Protein AF-A0A2C6AAS4-F1 (afdb_monomer_lite)

Foldseek 3Di:
DDDDDDDDPPPPPPPPDPPPPPDDDPPPWPKDKDDFDFPPDPDDEQVVVVFDFPDKDWDQPPNTTGMITITTHD

Sequence (74 aa):
MKAFTALVLLATAAMALPAQEDQGKLAKRDCWWTGVQYDSWAERGCSQYGRFEAGRQYAYENGQYGERYYCCNY

Radius of gyration: 26.34 Å; chains: 1; bounding box: 36×81×38 Å

Structure (mmCIF, N/CA/C/O backbone):
data_AF-A0A2C6AAS4-F1
#
_entry.id   AF-A0A2C6AAS4-F1
#
loop_
_atom_site.group_PDB
_atom_site.id
_atom_site.type_symbol
_atom_site.label_atom_id
_atom_site.label_alt_id
_atom_site.label_comp_id
_atom_site.label_asym_id
_atom_site.label_entity_id
_atom_site.label_seq_id
_atom_site.pdbx_PDB_ins_code
_atom_site.Cartn_x
_atom_site.Cartn_y
_atom_site.Cartn_z
_atom_site.occupancy
_atom_site.B_iso_or_equiv
_atom_site.auth_seq_id
_atom_site.auth_comp_id
_atom_site.auth_asym_id
_atom_site.auth_atom_id
_atom_site.pdbx_PDB_model_num
ATOM 1 N N . MET A 1 1 ? -15.657 75.059 26.310 1.00 47.56 1 MET A N 1
ATOM 2 C CA . MET A 1 1 ? -15.049 73.732 26.549 1.00 47.56 1 MET A CA 1
ATOM 3 C C . MET A 1 1 ? -16.097 72.831 27.192 1.00 47.56 1 MET A C 1
ATOM 5 O O . MET A 1 1 ? -16.419 73.067 28.349 1.00 47.56 1 MET A O 1
ATOM 9 N N . LYS A 1 2 ? -16.679 71.888 26.436 1.00 39.25 2 LYS A N 1
ATOM 10 C CA . LYS A 1 2 ? -17.233 70.590 26.886 1.00 39.25 2 LYS A CA 1
ATOM 11 C C . LYS A 1 2 ? -17.911 69.907 25.693 1.00 39.25 2 LYS A C 1
ATOM 13 O O . LYS A 1 2 ? -18.758 70.493 25.031 1.00 39.25 2 LYS A O 1
ATOM 18 N N . ALA A 1 3 ? -17.402 68.721 25.398 1.00 48.62 3 ALA A N 1
ATOM 19 C CA . ALA A 1 3 ? -17.682 67.871 24.253 1.00 48.62 3 ALA A CA 1
ATOM 20 C C . ALA A 1 3 ? -18.976 67.076 24.431 1.00 48.62 3 ALA A C 1
ATOM 22 O O . ALA A 1 3 ? -19.283 66.729 25.562 1.00 48.62 3 ALA A O 1
ATOM 23 N N . PHE A 1 4 ? -19.624 66.689 23.329 1.00 48.59 4 PHE A N 1
ATOM 24 C CA . PHE A 1 4 ? -20.376 65.432 23.240 1.00 48.59 4 PHE A CA 1
ATOM 25 C C . PHE A 1 4 ? -20.272 64.891 21.812 1.00 48.59 4 PHE A C 1
ATOM 27 O O . PHE A 1 4 ? -21.102 65.145 20.945 1.00 48.59 4 PHE A O 1
ATOM 34 N N . THR A 1 5 ? -19.171 64.184 21.569 1.00 50.81 5 THR A N 1
ATOM 35 C CA . THR A 1 5 ? -18.931 63.390 20.366 1.00 50.81 5 THR A CA 1
ATOM 36 C C . THR A 1 5 ? -19.905 62.214 20.377 1.00 50.81 5 THR A C 1
ATOM 38 O O . THR A 1 5 ? -19.853 61.372 21.274 1.00 50.81 5 THR A O 1
ATOM 41 N N . ALA A 1 6 ? -20.825 62.182 19.414 1.00 56.97 6 ALA A N 1
ATOM 42 C CA . ALA A 1 6 ? -21.807 61.118 19.285 1.00 56.97 6 ALA A CA 1
ATOM 43 C C . ALA A 1 6 ? -21.147 59.826 18.779 1.00 56.97 6 ALA A C 1
ATOM 45 O O . ALA A 1 6 ? -20.696 59.717 17.642 1.00 56.97 6 ALA A O 1
ATOM 46 N N . LEU A 1 7 ? -21.098 58.877 19.706 1.00 56.62 7 LEU A N 1
ATOM 47 C CA . LEU A 1 7 ? -21.150 57.428 19.571 1.00 56.62 7 LEU A CA 1
ATOM 48 C C . LEU A 1 7 ? -21.674 56.918 18.207 1.00 56.62 7 LEU A C 1
ATOM 50 O O . LEU A 1 7 ? -22.870 56.969 17.936 1.00 56.62 7 LEU A O 1
ATOM 54 N N . VAL A 1 8 ? -20.799 56.309 17.405 1.00 55.09 8 VAL A N 1
ATOM 55 C CA . VAL A 1 8 ? -21.188 55.234 16.479 1.00 55.09 8 VAL A CA 1
ATOM 56 C C . VAL A 1 8 ? -20.225 54.081 16.724 1.00 55.09 8 VAL A C 1
ATOM 58 O O . VAL A 1 8 ? -19.124 54.022 16.180 1.00 55.09 8 VAL A O 1
ATOM 61 N N . LEU A 1 9 ? -20.630 53.190 17.629 1.00 52.34 9 LEU A N 1
ATOM 62 C CA . LEU A 1 9 ? -20.017 51.880 17.812 1.00 52.34 9 LEU A CA 1
ATOM 63 C C . LEU A 1 9 ? -20.270 51.074 16.535 1.00 52.34 9 LEU A C 1
ATOM 65 O O . LEU A 1 9 ? -21.325 50.466 16.367 1.00 52.34 9 LEU A O 1
ATOM 69 N N . LEU A 1 10 ? -19.302 51.088 15.622 1.00 59.16 10 LEU A N 1
ATOM 70 C CA . LEU A 1 10 ? -19.189 50.065 14.591 1.00 59.16 10 LEU A CA 1
ATOM 71 C C . LEU A 1 10 ? -18.885 48.749 15.308 1.00 59.16 10 LEU A C 1
ATOM 73 O O . LEU A 1 10 ? -17.742 48.466 15.660 1.00 59.16 10 LEU A O 1
ATOM 77 N N . ALA A 1 11 ? -19.928 47.965 15.571 1.00 58.00 11 ALA A N 1
ATOM 78 C CA . ALA A 1 11 ? -19.786 46.578 15.969 1.00 58.00 11 ALA A CA 1
ATOM 79 C C . ALA A 1 11 ? -19.195 45.812 14.777 1.00 58.00 11 ALA A C 1
ATOM 81 O O . ALA A 1 11 ? -19.913 45.319 13.910 1.00 58.00 11 ALA A O 1
ATOM 82 N N . THR A 1 12 ? -17.867 45.747 14.701 1.00 61.38 12 THR A N 1
ATOM 83 C CA . THR A 1 12 ? -17.186 44.774 13.852 1.00 61.38 12 THR A CA 1
ATOM 84 C C . THR A 1 12 ? -17.548 43.398 14.383 1.00 61.38 12 THR A C 1
ATOM 86 O O . THR A 1 12 ? -17.118 43.012 15.471 1.00 61.38 12 THR A O 1
ATOM 89 N N . ALA A 1 13 ? -18.386 42.683 13.636 1.00 61.56 13 ALA A N 1
ATOM 90 C CA . ALA A 1 13 ? -18.696 41.291 13.890 1.00 61.56 13 ALA A CA 1
ATOM 91 C C . ALA A 1 13 ? -17.387 40.488 13.855 1.00 61.56 13 ALA A C 1
ATOM 93 O O . ALA A 1 13 ? -16.851 40.190 12.790 1.00 61.56 13 ALA A O 1
ATOM 94 N N . ALA A 1 14 ? -16.855 40.164 15.033 1.00 60.75 14 ALA A N 1
ATOM 95 C CA . ALA A 1 14 ? -15.849 39.132 15.184 1.00 60.75 14 ALA A CA 1
ATOM 96 C C . ALA A 1 14 ? -16.536 37.802 14.865 1.00 60.75 14 ALA A C 1
ATOM 98 O O . ALA A 1 14 ? -17.164 37.187 15.726 1.00 60.75 14 ALA A O 1
ATOM 99 N N . MET A 1 15 ? -16.465 37.376 13.604 1.00 52.97 15 MET A N 1
ATOM 100 C CA . MET A 1 15 ? -16.777 36.002 13.234 1.00 52.97 15 MET A CA 1
ATOM 101 C C . MET A 1 15 ? -15.642 35.121 13.758 1.00 52.97 15 MET A C 1
ATOM 103 O O . MET A 1 15 ? -14.737 34.731 13.027 1.00 52.97 15 MET A O 1
ATOM 107 N N . ALA A 1 16 ? -15.674 34.848 15.061 1.00 59.84 16 ALA A N 1
ATOM 108 C CA . ALA A 1 16 ? -14.999 33.701 15.632 1.00 59.84 16 ALA A CA 1
ATOM 109 C C . ALA A 1 16 ? -15.720 32.466 15.086 1.00 59.84 16 ALA A C 1
ATOM 111 O O . ALA A 1 16 ? -16.713 32.007 15.649 1.00 59.84 16 ALA A O 1
ATOM 112 N N . LEU A 1 17 ? -15.261 31.962 13.939 1.00 58.75 17 LEU A N 1
ATOM 113 C CA . LEU A 1 17 ? -15.523 30.574 13.600 1.00 58.75 17 LEU A CA 1
ATOM 114 C C . LEU A 1 17 ? -14.888 29.745 14.720 1.00 58.75 17 LEU A C 1
ATOM 116 O O . LEU A 1 17 ? -13.680 29.888 14.940 1.00 58.75 17 LEU A O 1
ATOM 120 N N . PRO A 1 18 ? -15.642 28.897 15.440 1.00 53.34 18 PRO A N 1
ATOM 121 C CA . PRO A 1 18 ? -14.987 27.853 16.192 1.00 53.34 18 PRO A CA 1
ATOM 122 C C . PRO A 1 18 ? -14.236 27.020 15.153 1.00 53.34 18 PRO A C 1
ATOM 124 O O . PRO A 1 18 ? -14.846 26.385 14.291 1.00 53.34 18 PRO A O 1
ATOM 127 N N . ALA A 1 19 ? -12.905 27.055 15.206 1.00 59.50 19 ALA A N 1
ATOM 128 C CA . ALA A 1 19 ? -12.115 25.929 14.754 1.00 59.50 19 ALA A CA 1
ATOM 129 C C . ALA A 1 19 ? -12.627 24.751 15.587 1.00 59.50 19 ALA A C 1
ATOM 131 O O . ALA A 1 19 ? -12.296 24.618 16.761 1.00 59.50 19 ALA A O 1
ATOM 132 N N . GLN A 1 20 ? -13.584 24.006 15.036 1.00 55.88 20 GLN A N 1
ATOM 133 C CA . GLN A 1 20 ? -14.108 22.809 15.662 1.00 55.88 20 GLN A CA 1
ATOM 134 C C . GLN A 1 20 ? -12.954 21.811 15.632 1.00 55.88 20 GLN A C 1
ATOM 136 O O . GLN A 1 20 ? -12.704 21.155 14.624 1.00 55.88 20 GLN A O 1
ATOM 141 N N . GLU A 1 21 ? -12.190 21.793 16.722 1.00 54.75 21 GLU A N 1
ATOM 142 C CA . GLU A 1 21 ? -11.284 20.716 17.075 1.00 54.75 21 GLU A CA 1
ATOM 143 C C . GLU A 1 21 ? -12.115 19.432 17.110 1.00 54.75 21 GLU A C 1
ATOM 145 O O . GLU A 1 21 ? -12.794 19.134 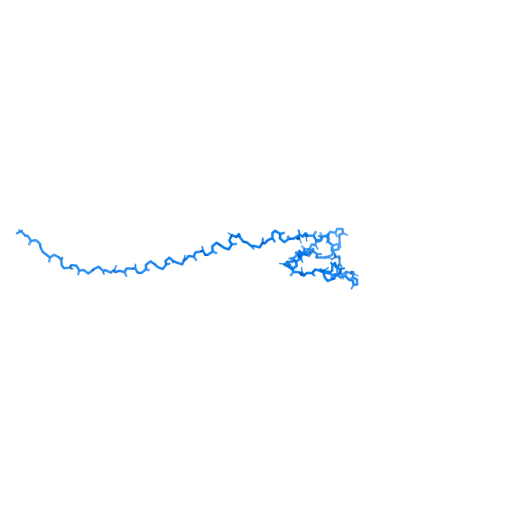18.092 1.00 54.75 21 GLU A O 1
ATOM 150 N N . ASP A 1 22 ? -12.086 18.677 16.011 1.00 55.94 22 ASP A N 1
ATOM 151 C CA . ASP A 1 22 ? -12.559 17.293 15.935 1.00 55.94 22 ASP A CA 1
ATOM 152 C C . ASP A 1 22 ? -11.595 16.391 16.723 1.00 55.94 22 ASP A C 1
ATOM 154 O O . ASP A 1 22 ? -10.908 15.516 16.200 1.00 55.94 22 ASP A O 1
ATOM 158 N N . GLN A 1 23 ? -11.441 16.689 18.008 1.00 61.28 23 GLN A N 1
ATOM 159 C CA . GLN A 1 23 ? -10.534 15.999 18.905 1.00 61.28 23 GLN A CA 1
ATOM 160 C C . GLN A 1 23 ? -11.365 15.244 19.931 1.00 61.28 23 GLN A C 1
ATOM 162 O O . GLN A 1 23 ? -11.647 15.713 21.031 1.00 61.28 23 GLN A O 1
ATOM 167 N N . GLY A 1 24 ? -11.688 14.005 19.559 1.00 60.84 24 GLY A N 1
ATOM 168 C CA . GLY A 1 24 ? -11.616 12.925 20.534 1.00 60.84 24 GLY A CA 1
ATOM 169 C C . GLY A 1 24 ? -12.898 12.157 20.806 1.00 60.84 24 GLY A C 1
ATOM 170 O O . GLY A 1 24 ? -13.310 12.077 21.959 1.00 60.84 24 GLY A O 1
ATOM 171 N N . LYS A 1 25 ? -13.450 11.459 19.802 1.00 51.75 25 LYS A N 1
ATOM 172 C CA . LYS A 1 25 ? -14.027 10.121 20.058 1.00 51.75 25 LYS A CA 1
ATOM 173 C C . LYS A 1 25 ? -14.185 9.209 18.836 1.00 51.75 25 LYS A C 1
ATOM 175 O O . LYS A 1 25 ? -15.120 8.415 18.788 1.00 51.75 25 LYS A O 1
ATOM 180 N N . LEU A 1 26 ? -13.247 9.212 17.888 1.00 58.69 26 LEU A N 1
ATOM 181 C CA . LEU A 1 26 ? -13.017 7.979 17.131 1.00 58.69 26 LEU A CA 1
ATOM 182 C C . LEU A 1 26 ? -12.377 7.012 18.129 1.00 58.69 26 LEU A C 1
ATOM 184 O O . LEU A 1 26 ? -11.220 7.205 18.500 1.00 58.69 26 LEU A O 1
ATOM 188 N N . ALA A 1 27 ? -13.138 6.039 18.644 1.00 56.75 27 ALA A N 1
ATOM 189 C CA . ALA A 1 27 ? -12.573 4.904 19.372 1.00 56.75 27 ALA A CA 1
ATOM 190 C C . ALA A 1 27 ? -11.337 4.465 18.598 1.00 56.75 27 ALA A C 1
ATOM 192 O O . ALA A 1 27 ? -11.515 4.144 17.432 1.00 56.75 27 ALA A O 1
ATOM 193 N N . LYS A 1 28 ? -10.142 4.617 19.196 1.00 61.59 28 LYS A N 1
ATOM 194 C CA . LYS A 1 28 ? -8.815 4.528 18.566 1.00 61.59 28 LYS A CA 1
ATOM 195 C C . LYS A 1 28 ? -8.860 3.488 17.447 1.00 61.59 28 LYS A C 1
ATOM 197 O O . LYS A 1 28 ? -8.708 2.302 17.735 1.00 61.59 28 LYS A O 1
ATOM 202 N N . ARG A 1 29 ? -9.219 3.912 16.224 1.00 69.31 29 ARG A N 1
ATOM 203 C CA . ARG A 1 29 ? -9.546 2.950 15.170 1.00 69.31 29 ARG A CA 1
ATOM 204 C C . ARG A 1 29 ? -8.250 2.200 14.969 1.00 69.31 29 ARG A C 1
ATOM 206 O O . ARG A 1 29 ? -7.199 2.833 14.866 1.00 69.31 29 ARG A O 1
ATOM 213 N N . ASP A 1 30 ? -8.311 0.877 15.046 1.00 89.06 30 ASP A N 1
ATOM 214 C CA . ASP A 1 30 ? -7.138 0.068 14.779 1.00 89.06 30 ASP A CA 1
ATOM 215 C C . ASP A 1 30 ? -6.768 0.335 13.318 1.00 89.06 30 ASP A C 1
ATOM 217 O O . ASP A 1 30 ? -7.448 -0.110 12.389 1.00 89.06 30 ASP A O 1
ATOM 221 N N . CYS A 1 31 ? -5.777 1.199 13.143 1.00 94.06 31 CYS A N 1
ATOM 222 C CA . CYS A 1 31 ? -5.380 1.774 11.879 1.00 94.06 31 CYS A CA 1
ATOM 223 C C . CYS A 1 31 ? -3.881 1.611 11.740 1.00 94.06 31 CYS A C 1
ATOM 225 O O . CYS A 1 31 ? -3.124 1.832 12.688 1.00 94.06 31 CYS A O 1
ATOM 227 N N . TRP A 1 32 ? -3.449 1.272 10.539 1.00 95.81 32 TRP A N 1
ATOM 228 C CA .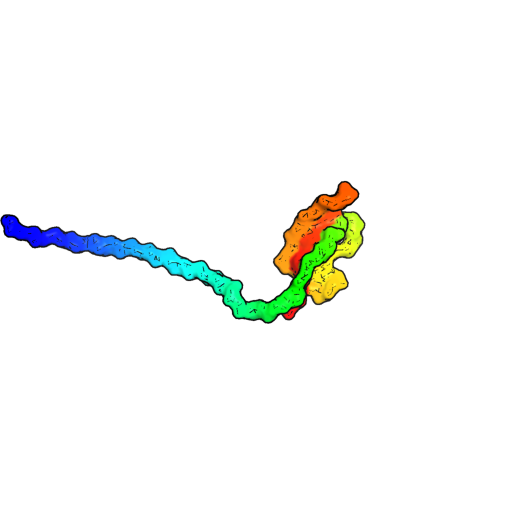 TRP A 1 32 ? -2.040 1.100 10.243 1.00 95.81 32 TRP A CA 1
ATOM 229 C C . TRP A 1 32 ? -1.772 1.438 8.782 1.00 95.81 32 TRP A C 1
ATOM 231 O O . TRP A 1 32 ? -2.654 1.342 7.926 1.00 95.81 32 TRP A O 1
ATOM 241 N N . TRP A 1 33 ? -0.544 1.867 8.508 1.00 97.06 33 TRP A N 1
ATOM 242 C CA . TRP A 1 33 ? -0.060 2.052 7.148 1.00 97.06 33 TRP A CA 1
ATOM 243 C C . TRP A 1 33 ? 0.479 0.737 6.613 1.00 97.06 33 TRP A C 1
ATOM 245 O O . TRP A 1 33 ? 1.312 0.103 7.263 1.00 97.06 33 TRP A O 1
ATOM 255 N N . THR A 1 34 ? 0.061 0.362 5.410 1.00 97.06 34 THR A N 1
ATOM 256 C CA . THR A 1 34 ? 0.679 -0.755 4.701 1.00 97.06 34 THR A CA 1
ATOM 257 C C . THR A 1 34 ? 2.127 -0.439 4.339 1.00 97.06 34 THR A C 1
ATOM 259 O O . THR A 1 34 ? 2.535 0.723 4.254 1.00 97.06 34 THR A O 1
ATOM 262 N N . GLY A 1 35 ? 2.899 -1.487 4.041 1.00 96.81 35 GLY A N 1
ATOM 263 C CA . GLY A 1 35 ? 4.103 -1.321 3.230 1.00 96.81 35 GLY A CA 1
ATOM 264 C C . GLY A 1 35 ? 3.768 -0.747 1.848 1.00 96.81 35 GLY A C 1
ATOM 265 O O . GLY A 1 35 ? 2.591 -0.587 1.497 1.00 96.81 35 GLY A O 1
ATOM 266 N N . VAL A 1 36 ? 4.801 -0.433 1.061 1.00 97.75 36 VAL A N 1
ATOM 267 C CA . VAL A 1 36 ? 4.605 -0.016 -0.333 1.00 97.75 36 VAL A CA 1
ATOM 268 C C . VAL A 1 36 ? 4.015 -1.178 -1.111 1.00 97.75 36 VAL A C 1
ATOM 270 O O . VAL A 1 36 ? 4.629 -2.235 -1.229 1.00 97.75 36 VAL A O 1
ATOM 273 N N . GLN A 1 37 ? 2.816 -0.964 -1.632 1.00 9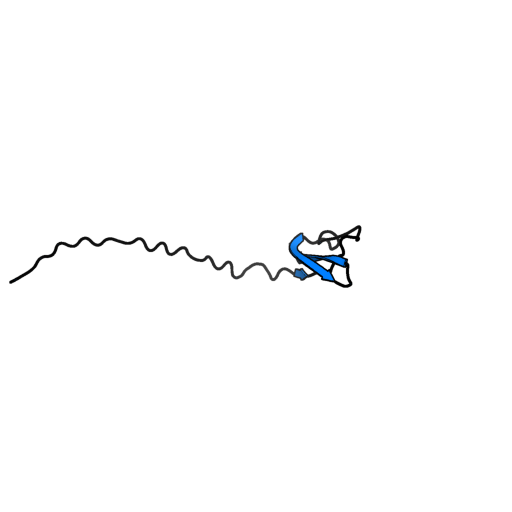7.62 37 GLN A N 1
ATOM 274 C CA . GLN A 1 37 ? 2.175 -1.870 -2.564 1.00 97.62 37 GLN A CA 1
ATOM 275 C C . GLN A 1 37 ? 2.464 -1.346 -3.968 1.00 97.62 37 GLN A C 1
ATOM 277 O O . GLN A 1 37 ? 1.935 -0.305 -4.367 1.00 97.62 37 GLN A O 1
ATOM 282 N N . TYR A 1 38 ? 3.375 -2.016 -4.675 1.00 98.00 38 TYR A N 1
ATOM 283 C CA . TYR A 1 38 ? 3.852 -1.570 -5.985 1.00 98.00 38 TYR A CA 1
ATOM 284 C C . TYR A 1 38 ? 2.730 -1.570 -7.022 1.00 98.00 38 TYR A C 1
ATOM 286 O O . TYR A 1 38 ? 1.854 -2.430 -6.992 1.00 98.00 38 TYR A O 1
ATOM 294 N N . ASP A 1 39 ? 2.788 -0.655 -7.989 1.00 96.50 39 ASP A N 1
ATOM 295 C CA . ASP A 1 39 ? 1.763 -0.519 -9.036 1.00 96.50 39 ASP A CA 1
ATOM 296 C C . ASP A 1 39 ? 1.615 -1.767 -9.922 1.00 96.50 39 ASP A C 1
ATOM 298 O O . ASP A 1 39 ? 0.600 -1.943 -10.590 1.00 96.50 39 ASP A O 1
ATOM 302 N N . SER A 1 40 ? 2.615 -2.652 -9.908 1.00 96.00 40 SER A N 1
ATOM 303 C CA . SER A 1 40 ? 2.594 -3.942 -10.596 1.00 96.00 40 SER A CA 1
ATOM 304 C C . SER A 1 40 ? 1.801 -5.032 -9.866 1.00 96.00 40 SER A C 1
ATOM 306 O O . SER A 1 40 ? 1.595 -6.106 -10.433 1.00 96.00 40 SER A O 1
ATOM 308 N N . TRP A 1 41 ? 1.387 -4.812 -8.615 1.00 96.19 41 TRP A N 1
ATOM 309 C CA . TRP A 1 41 ? 0.648 -5.807 -7.840 1.00 96.19 41 TRP A CA 1
ATOM 310 C C . TRP A 1 41 ? -0.803 -5.899 -8.313 1.00 96.19 41 TRP A C 1
ATOM 312 O O . TRP A 1 41 ? -1.484 -4.888 -8.479 1.00 96.19 41 TRP A O 1
ATOM 322 N N . ALA A 1 42 ? -1.280 -7.132 -8.503 1.00 96.38 42 ALA A N 1
ATOM 323 C CA . ALA A 1 42 ? -2.651 -7.401 -8.939 1.00 96.38 42 ALA A CA 1
ATOM 324 C C . ALA A 1 42 ? -3.694 -7.006 -7.879 1.00 96.38 42 ALA A C 1
ATOM 326 O O . ALA A 1 42 ? -4.791 -6.573 -8.220 1.00 96.38 42 ALA A O 1
ATOM 327 N N . GLU A 1 43 ? -3.335 -7.124 -6.602 1.00 95.06 43 GLU A N 1
ATOM 328 C CA . GLU A 1 43 ? -4.175 -6.771 -5.464 1.00 95.06 43 GLU A CA 1
ATOM 329 C C . GLU A 1 43 ? -3.494 -5.688 -4.628 1.00 95.06 43 GLU A C 1
ATOM 331 O O . GLU A 1 43 ? -2.318 -5.810 -4.280 1.00 95.06 43 GLU A O 1
ATOM 336 N N . ARG A 1 44 ? -4.231 -4.606 -4.343 1.00 96.69 44 ARG A N 1
ATOM 337 C CA . ARG A 1 44 ? -3.747 -3.439 -3.596 1.00 96.69 44 ARG A CA 1
ATOM 338 C C . ARG A 1 44 ? -4.834 -2.848 -2.705 1.00 96.69 44 ARG A C 1
ATOM 340 O O . ARG A 1 44 ? -6.026 -3.073 -2.921 1.00 96.69 44 ARG A O 1
ATOM 347 N N . GLY A 1 45 ? -4.421 -2.035 -1.739 1.00 96.88 45 GLY A N 1
ATOM 348 C CA . GLY A 1 45 ? -5.330 -1.280 -0.881 1.00 96.88 45 GLY A CA 1
ATOM 349 C C . GLY A 1 45 ? -5.837 -2.052 0.332 1.00 96.88 45 GLY A C 1
ATOM 350 O O . GLY A 1 45 ? -5.317 -3.104 0.697 1.00 96.88 45 GLY A O 1
ATOM 351 N N . CYS A 1 46 ? -6.838 -1.485 1.007 1.00 97.25 46 CYS A N 1
ATOM 352 C CA . CYS A 1 46 ? -7.287 -1.968 2.316 1.00 97.25 46 CYS A CA 1
ATOM 353 C C . CYS A 1 46 ? -8.321 -3.101 2.269 1.00 97.25 46 CYS A C 1
ATOM 355 O O . CYS A 1 46 ? -8.481 -3.818 3.260 1.00 97.25 46 CYS A O 1
ATOM 357 N N . SER A 1 47 ? -8.990 -3.295 1.127 1.00 95.31 47 SER A N 1
ATOM 358 C CA . SER A 1 47 ? -10.018 -4.332 0.937 1.00 95.31 47 SER A CA 1
ATOM 359 C C . SER A 1 47 ? -9.473 -5.743 1.167 1.00 95.31 47 SER A C 1
ATOM 361 O O . SER A 1 47 ? -10.142 -6.574 1.772 1.00 95.31 47 SER A O 1
ATOM 363 N N . GLN A 1 48 ? -8.217 -5.950 0.780 1.00 94.88 48 GLN A N 1
ATOM 364 C CA . GLN A 1 48 ? -7.387 -7.137 0.996 1.00 94.88 48 GLN A CA 1
ATOM 365 C C . GLN A 1 48 ? -7.355 -7.608 2.449 1.00 94.88 48 GLN A C 1
ATOM 367 O O . GLN A 1 48 ? -7.285 -8.796 2.750 1.00 94.88 48 GLN A O 1
ATOM 372 N N . TYR A 1 49 ? -7.420 -6.645 3.364 1.00 93.88 49 TYR A N 1
ATOM 373 C CA . TYR A 1 49 ? -7.355 -6.860 4.802 1.00 93.88 49 TYR A CA 1
ATOM 374 C C . TYR A 1 49 ? -8.738 -6.778 5.463 1.00 93.88 49 TYR A C 1
ATOM 376 O O . TYR A 1 49 ? -8.818 -6.728 6.690 1.00 93.88 49 TYR A O 1
ATOM 384 N N . GLY A 1 50 ? -9.821 -6.704 4.678 1.00 94.62 50 GLY A N 1
ATOM 385 C CA . GLY A 1 50 ? -11.183 -6.507 5.180 1.00 94.62 50 GLY A CA 1
ATOM 386 C C . GLY A 1 50 ? -11.396 -5.150 5.857 1.00 94.62 50 GLY A C 1
ATOM 387 O O . GLY A 1 50 ? -12.200 -5.041 6.780 1.00 94.62 50 GLY A O 1
ATOM 388 N N . ARG A 1 51 ? -10.645 -4.121 5.448 1.00 95.12 51 ARG A N 1
ATOM 389 C CA . ARG A 1 51 ? -10.628 -2.786 6.069 1.00 95.12 51 ARG A CA 1
ATOM 390 C C . ARG A 1 51 ? -10.980 -1.700 5.060 1.00 95.12 51 ARG A C 1
ATOM 392 O O . ARG A 1 51 ? -10.899 -1.918 3.852 1.00 95.12 51 ARG A O 1
ATOM 399 N N . PHE A 1 52 ? -11.339 -0.516 5.550 1.00 94.81 52 PHE A N 1
ATOM 400 C CA . PHE A 1 52 ? -11.552 0.641 4.681 1.00 94.81 52 PHE A CA 1
ATOM 401 C C . PHE A 1 52 ? -10.281 1.487 4.565 1.00 94.81 52 PHE A C 1
ATOM 403 O O . PHE A 1 52 ? -9.461 1.548 5.486 1.00 94.81 52 PHE A O 1
ATOM 410 N N . GLU A 1 53 ? -10.123 2.134 3.414 1.00 95.94 53 GLU A N 1
ATOM 411 C CA . GLU A 1 53 ? -9.038 3.076 3.150 1.00 95.94 53 GLU A CA 1
ATOM 412 C C . GLU A 1 53 ? -9.390 4.446 3.739 1.00 95.94 53 GLU A C 1
ATOM 414 O O . GLU A 1 53 ? -10.367 5.075 3.341 1.00 95.94 53 GLU A O 1
ATOM 419 N N . ALA A 1 54 ? -8.596 4.897 4.706 1.00 95.50 54 ALA A N 1
ATOM 420 C CA . ALA A 1 54 ? -8.706 6.214 5.331 1.00 95.50 54 ALA A CA 1
ATOM 421 C C . ALA A 1 54 ? -7.687 7.218 4.766 1.00 95.50 54 ALA A C 1
ATOM 423 O O . ALA A 1 54 ? -7.734 8.404 5.085 1.00 95.50 54 ALA A O 1
ATOM 424 N N . GLY A 1 55 ? -6.742 6.744 3.954 1.00 95.19 55 GLY A N 1
ATOM 425 C CA . GLY A 1 55 ? -5.698 7.566 3.368 1.00 95.19 55 GLY A CA 1
ATOM 426 C C . GLY A 1 55 ? -4.774 6.764 2.467 1.00 95.19 55 GLY A C 1
ATOM 427 O O . GLY A 1 55 ? -4.746 5.533 2.502 1.00 95.19 55 GLY A O 1
ATOM 428 N N . ARG A 1 56 ? -3.996 7.492 1.673 1.00 97.31 56 ARG A N 1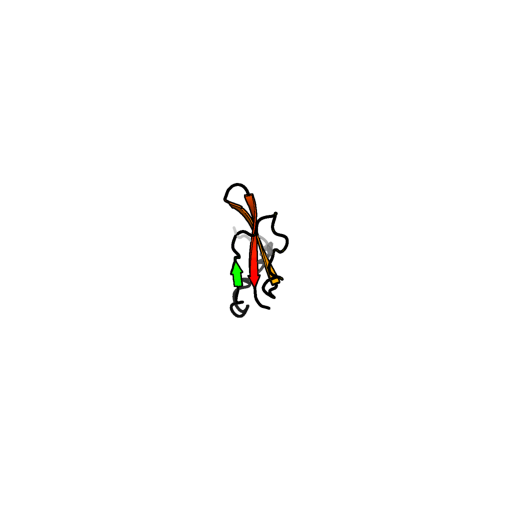
ATOM 429 C CA . ARG A 1 56 ? -3.067 6.935 0.699 1.00 97.31 56 ARG A CA 1
ATOM 430 C C . ARG A 1 56 ? -1.855 7.837 0.551 1.00 97.31 56 ARG A C 1
ATOM 432 O O . ARG A 1 56 ? -1.984 9.059 0.601 1.00 97.31 56 ARG A O 1
ATOM 439 N N . GLN A 1 57 ? -0.690 7.237 0.351 1.00 98.06 57 GLN A N 1
ATOM 440 C CA . GLN A 1 57 ? 0.557 7.951 0.124 1.00 98.06 57 GLN A CA 1
ATOM 441 C C . GLN A 1 57 ? 1.331 7.303 -1.023 1.00 98.06 57 GLN A C 1
ATOM 443 O O . GLN A 1 57 ? 1.632 6.112 -0.967 1.00 98.06 57 GLN A O 1
ATOM 448 N N . TYR A 1 58 ? 1.689 8.091 -2.037 1.00 97.62 58 TYR A N 1
ATOM 449 C CA . TYR A 1 58 ? 2.593 7.640 -3.094 1.00 97.62 58 TYR A CA 1
ATOM 450 C C . TYR A 1 58 ? 3.982 7.350 -2.529 1.00 97.62 58 TYR A C 1
ATOM 452 O O . TYR A 1 58 ? 4.486 8.080 -1.671 1.00 97.62 58 TYR A O 1
ATOM 460 N N . ALA A 1 59 ? 4.612 6.301 -3.039 1.00 96.88 59 ALA A N 1
ATOM 461 C CA . ALA A 1 59 ? 5.960 5.909 -2.681 1.00 96.88 59 ALA A CA 1
ATOM 462 C C . ALA A 1 59 ? 6.743 5.490 -3.928 1.00 96.88 59 ALA A C 1
ATOM 464 O O . ALA A 1 59 ? 6.195 4.939 -4.883 1.00 96.88 59 ALA A O 1
ATOM 465 N N . TYR A 1 60 ? 8.047 5.751 -3.900 1.00 97.12 60 TYR A N 1
ATOM 466 C CA . TYR A 1 60 ? 8.992 5.255 -4.889 1.00 97.12 60 TYR A CA 1
ATOM 467 C C . TYR A 1 60 ? 10.135 4.577 -4.142 1.00 97.12 60 TYR A C 1
ATOM 469 O O . TYR A 1 60 ? 10.938 5.239 -3.485 1.00 97.12 60 TYR A O 1
ATOM 477 N N . GLU A 1 61 ? 10.166 3.250 -4.199 1.00 96.00 61 GLU A N 1
ATOM 478 C CA . GLU A 1 61 ? 11.124 2.414 -3.478 1.00 96.00 61 GLU A CA 1
ATOM 479 C C . GLU A 1 61 ? 11.678 1.353 -4.422 1.00 96.00 61 GLU A C 1
ATOM 481 O O . GLU A 1 61 ? 10.968 0.844 -5.284 1.00 96.00 61 GLU A O 1
ATOM 486 N N . ASN A 1 62 ? 12.968 1.037 -4.287 1.00 93.81 62 ASN A N 1
ATOM 487 C CA . ASN A 1 62 ? 13.644 0.021 -5.105 1.00 93.81 62 ASN A CA 1
ATOM 488 C C . ASN A 1 62 ? 13.494 0.223 -6.627 1.00 93.81 62 ASN A C 1
ATOM 490 O O . ASN A 1 62 ? 13.488 -0.736 -7.393 1.00 93.81 62 ASN A O 1
ATOM 494 N N . GLY A 1 63 ? 13.378 1.477 -7.074 1.00 96.25 63 GLY A N 1
ATOM 495 C CA . GLY A 1 63 ? 13.217 1.801 -8.492 1.00 96.25 63 GLY A CA 1
ATOM 496 C C . GLY A 1 63 ? 11.807 1.565 -9.043 1.00 96.25 63 GLY A C 1
ATOM 497 O O . GLY A 1 63 ? 11.625 1.563 -10.258 1.00 96.25 63 GLY A O 1
ATOM 498 N N . GLN A 1 64 ? 10.814 1.341 -8.180 1.00 97.44 64 GLN A N 1
ATOM 499 C CA . GLN A 1 64 ? 9.438 1.052 -8.571 1.00 97.44 64 GLN A CA 1
ATOM 500 C C . GLN A 1 64 ? 8.462 2.004 -7.877 1.00 97.44 64 GLN A C 1
ATOM 502 O O . GLN A 1 64 ? 8.633 2.361 -6.709 1.00 97.44 64 GLN A O 1
ATOM 507 N N . T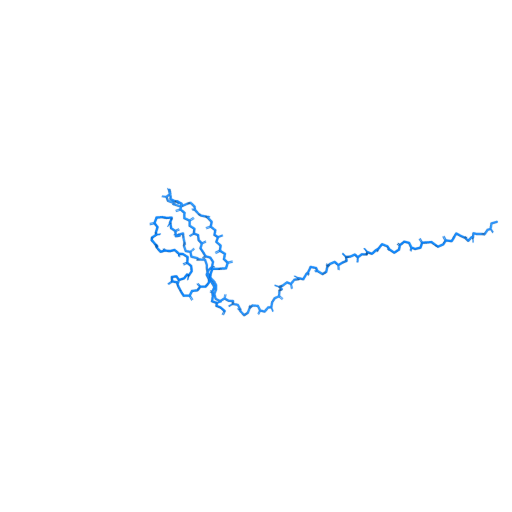YR A 1 65 ? 7.423 2.407 -8.607 1.00 98.06 65 TYR A N 1
ATOM 508 C CA . TYR A 1 65 ? 6.314 3.183 -8.061 1.00 98.06 65 TYR A CA 1
ATOM 509 C C . TYR A 1 65 ? 5.324 2.277 -7.328 1.00 98.06 65 TYR A C 1
ATOM 511 O O . TYR A 1 65 ? 5.126 1.109 -7.681 1.00 98.06 65 TYR A O 1
ATOM 519 N N . GLY A 1 66 ? 4.719 2.824 -6.283 1.00 97.88 66 GLY A N 1
ATOM 520 C CA . GLY A 1 66 ? 3.666 2.173 -5.532 1.00 97.88 66 GLY A CA 1
ATOM 521 C C . GLY A 1 66 ? 2.990 3.125 -4.565 1.00 97.88 66 GLY A C 1
ATOM 522 O O . GLY A 1 66 ? 3.238 4.333 -4.542 1.00 97.88 66 GLY A O 1
ATOM 523 N N . GLU A 1 67 ? 2.134 2.558 -3.731 1.00 98.25 67 GLU A N 1
ATOM 524 C CA . GLU A 1 67 ? 1.328 3.314 -2.785 1.00 98.25 67 GLU A CA 1
ATOM 525 C C . GLU A 1 67 ? 1.303 2.606 -1.433 1.00 98.25 67 GLU A C 1
ATOM 527 O O . GLU A 1 67 ? 1.263 1.379 -1.337 1.00 98.25 67 GLU A O 1
ATOM 532 N N . ARG A 1 68 ? 1.316 3.391 -0.363 1.00 98.25 68 ARG A N 1
ATOM 533 C CA . ARG A 1 68 ? 0.985 2.934 0.983 1.00 98.25 68 ARG A CA 1
ATOM 534 C C . ARG A 1 68 ? -0.449 3.330 1.269 1.00 98.25 68 ARG A C 1
ATOM 536 O O . ARG A 1 68 ? -0.869 4.433 0.921 1.00 98.25 68 ARG A O 1
ATOM 543 N N . TYR A 1 69 ? -1.175 2.456 1.942 1.00 97.69 69 TYR A N 1
ATOM 544 C CA . TYR A 1 69 ? -2.580 2.661 2.252 1.00 97.69 69 TYR A CA 1
ATOM 545 C C . TYR A 1 69 ? -2.752 2.723 3.761 1.00 97.69 69 TYR A C 1
ATOM 547 O O . TYR A 1 69 ? -2.178 1.915 4.489 1.00 97.69 69 TYR A O 1
ATOM 555 N N . TYR A 1 70 ? -3.519 3.696 4.237 1.00 97.25 70 TYR A N 1
ATOM 556 C CA . TYR A 1 70 ? -3.873 3.811 5.642 1.00 97.25 70 TYR A CA 1
ATOM 557 C C . TYR A 1 70 ? -5.178 3.061 5.870 1.00 97.25 70 TYR A C 1
ATOM 559 O O . TYR A 1 70 ? -6.251 3.526 5.481 1.00 97.25 70 TYR A O 1
ATOM 567 N N . CYS A 1 71 ? -5.073 1.872 6.454 1.00 97.00 71 CYS A N 1
ATOM 568 C CA . CYS A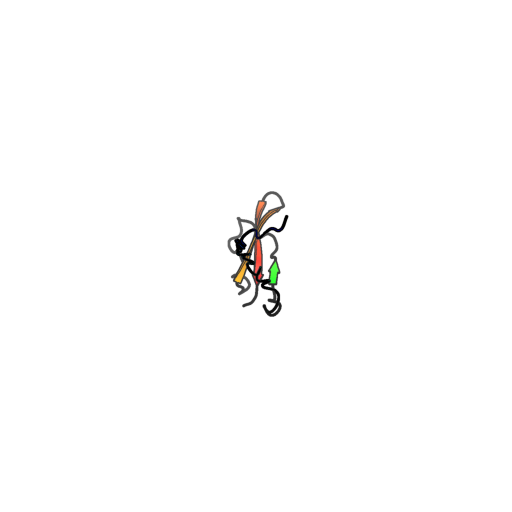 1 71 ? -6.180 0.936 6.573 1.00 97.00 71 CYS A CA 1
ATOM 569 C C . CYS A 1 71 ? -6.728 0.925 7.987 1.00 97.00 71 CYS A C 1
ATOM 571 O O . CYS A 1 71 ? -6.006 0.602 8.928 1.00 97.00 71 CYS A O 1
ATOM 573 N N . CYS A 1 72 ? -8.017 1.218 8.122 1.00 94.81 72 CYS A N 1
ATOM 574 C CA . CYS A 1 72 ? -8.701 1.332 9.402 1.00 94.81 72 CYS A CA 1
ATOM 575 C C . CYS A 1 72 ? -9.846 0.324 9.518 1.00 94.81 72 CYS A C 1
ATOM 577 O O . CYS A 1 72 ? -10.475 -0.053 8.527 1.00 94.81 72 CYS A O 1
ATOM 579 N N . ASN A 1 73 ? -10.122 -0.107 10.747 1.00 90.38 73 ASN A N 1
ATOM 580 C CA . ASN A 1 73 ? -11.358 -0.817 11.069 1.00 90.38 73 ASN A CA 1
ATOM 581 C C . ASN A 1 73 ? -12.514 0.180 11.277 1.00 90.38 73 ASN A C 1
ATOM 583 O O . ASN A 1 73 ? -12.257 1.311 11.699 1.00 90.38 73 ASN A O 1
ATOM 587 N N . TYR A 1 74 ? -13.741 -0.235 10.947 1.00 77.50 74 TYR A N 1
ATOM 588 C CA . TYR A 1 74 ? -14.963 0.578 11.004 1.00 77.50 74 TYR A CA 1
ATOM 589 C C . TYR A 1 74 ? -15.280 1.067 12.423 1.00 77.50 74 TYR A C 1
ATOM 591 O O . TYR A 1 74 ? -15.182 0.254 13.369 1.00 77.50 74 TYR A O 1
#

Secondary structure (DSSP, 8-state):
-----------------------S-S----EEEPPPEETT-SS-SSGGGT-EEEEEEEEEETTEEEEEEEEE--

pLDDT: mean 80.2, std 19.81, range [39.25, 98.25]